Protein AF-A0A9D8DZ90-F1 (afdb_monomer_lite)

Secondary structure (DSSP, 8-state):
-PPPHHHHHHHHHHHHHHHHHHHTTSSS----S-SS-----------PPPHHHHHHHHHHHHHHHHHHHHT---HHHHHHHHHHHHHH--TTTHHHHHHHHHHHHHHHT-SSHHHHHHHHT-HHHHHHHHHHHHHHHHHSTTTTSS--

pLDDT: mean 73.24, std 21.64, range [33.94, 97.44]

Radius of gyration: 19.77 Å; chains: 1; bounding box: 60×29×54 Å

Structure (mmCIF, N/CA/C/O backbone):
data_AF-A0A9D8DZ90-F1
#
_entry.id   AF-A0A9D8DZ90-F1
#
loop_
_atom_site.group_PDB
_atom_site.id
_atom_site.type_symbol
_atom_site.label_atom_id
_atom_site.label_alt_id
_atom_site.label_comp_id
_atom_site.label_asym_id
_atom_site.label_entity_id
_atom_site.label_seq_id
_atom_site.pdbx_PDB_ins_code
_atom_site.Cartn_x
_atom_site.Cartn_y
_atom_site.Cartn_z
_atom_site.occupancy
_atom_site.B_iso_or_equiv
_atom_site.auth_seq_id
_atom_site.auth_comp_id
_atom_site.auth_asym_id
_atom_site.auth_atom_id
_atom_site.pdbx_PDB_model_num
ATOM 1 N N . MET A 1 1 ? 44.545 3.020 -28.632 1.00 45.88 1 MET A N 1
ATOM 2 C CA . MET A 1 1 ? 44.061 1.716 -28.134 1.00 45.88 1 MET A CA 1
ATOM 3 C C . MET A 1 1 ? 42.547 1.811 -28.058 1.00 45.88 1 MET A C 1
ATOM 5 O O . MET A 1 1 ? 42.047 2.578 -27.245 1.00 45.88 1 MET A O 1
ATOM 9 N N . LEU A 1 2 ? 41.837 1.194 -29.004 1.00 47.50 2 LEU A N 1
ATOM 10 C CA . LEU A 1 2 ? 40.371 1.204 -29.034 1.00 47.50 2 LEU A CA 1
ATOM 11 C C . LEU A 1 2 ? 39.871 0.108 -28.078 1.00 47.50 2 LEU A C 1
ATOM 13 O O . LEU A 1 2 ? 40.418 -0.993 -28.139 1.00 47.50 2 LEU A O 1
ATOM 17 N N . PRO A 1 3 ? 38.912 0.394 -27.180 1.00 52.25 3 PRO A N 1
ATOM 18 C CA . PRO A 1 3 ? 38.347 -0.622 -26.294 1.00 52.25 3 PRO A CA 1
ATOM 19 C C . PRO A 1 3 ? 37.661 -1.719 -27.118 1.00 52.25 3 PRO A C 1
ATOM 21 O O . PRO A 1 3 ? 37.036 -1.425 -28.142 1.00 52.25 3 PRO A O 1
ATOM 24 N N . GLY A 1 4 ? 37.823 -2.971 -26.691 1.00 50.75 4 GLY A N 1
ATOM 25 C CA . GLY A 1 4 ? 37.286 -4.139 -27.385 1.00 50.75 4 GLY A CA 1
ATOM 26 C C . GLY A 1 4 ? 35.755 -4.201 -27.301 1.00 50.75 4 GLY A C 1
ATOM 27 O O . GLY A 1 4 ? 35.157 -3.565 -26.431 1.00 50.75 4 GLY A O 1
ATOM 28 N N . PRO A 1 5 ? 35.087 -4.964 -28.185 1.00 55.34 5 PRO A N 1
ATOM 29 C CA . PRO A 1 5 ? 33.629 -5.133 -28.157 1.00 55.34 5 PRO A CA 1
ATOM 30 C C . PRO A 1 5 ? 33.116 -5.664 -26.805 1.00 55.34 5 PRO A C 1
ATOM 32 O O . PRO A 1 5 ? 32.017 -5.303 -26.377 1.00 55.34 5 PRO A O 1
ATOM 35 N N . ASP A 1 6 ? 33.950 -6.417 -26.086 1.00 56.25 6 ASP A N 1
ATOM 36 C CA . ASP A 1 6 ? 33.649 -6.953 -24.755 1.00 56.25 6 ASP A CA 1
ATOM 37 C C . ASP A 1 6 ? 33.620 -5.855 -23.671 1.00 56.25 6 ASP A C 1
ATOM 39 O O . ASP A 1 6 ? 32.776 -5.882 -22.774 1.00 56.25 6 ASP A O 1
ATOM 43 N N . ASP A 1 7 ? 34.439 -4.803 -23.812 1.00 56.22 7 ASP A N 1
ATOM 44 C CA . ASP A 1 7 ? 34.453 -3.655 -22.892 1.00 56.22 7 ASP A CA 1
ATOM 45 C C . ASP A 1 7 ? 33.169 -2.817 -22.991 1.00 56.22 7 ASP A C 1
ATOM 47 O O . ASP A 1 7 ? 32.758 -2.161 -22.027 1.00 56.22 7 ASP A O 1
ATOM 51 N N . VAL A 1 8 ? 32.534 -2.799 -24.168 1.00 56.84 8 VAL A N 1
ATOM 52 C CA . VAL A 1 8 ? 31.285 -2.062 -24.405 1.00 56.84 8 VAL A CA 1
ATOM 53 C C . VAL A 1 8 ? 30.101 -2.836 -23.827 1.00 56.84 8 VAL A C 1
ATOM 55 O O . VAL A 1 8 ? 29.287 -2.249 -23.110 1.00 56.84 8 VAL A O 1
ATOM 58 N N . ALA A 1 9 ? 30.050 -4.152 -24.054 1.00 57.53 9 ALA A N 1
ATOM 59 C CA . ALA A 1 9 ? 29.018 -5.029 -23.502 1.00 57.53 9 ALA A CA 1
ATOM 60 C C . ALA A 1 9 ? 29.045 -5.053 -21.964 1.00 57.53 9 ALA A C 1
ATOM 62 O O . ALA A 1 9 ? 27.998 -4.979 -21.311 1.00 57.53 9 ALA A O 1
ATOM 63 N N . GLU A 1 10 ? 30.237 -5.058 -21.364 1.00 53.25 10 GLU A N 1
ATOM 64 C CA . GLU A 1 10 ? 30.382 -5.035 -19.911 1.00 53.25 10 GLU A CA 1
ATOM 65 C C . GLU A 1 10 ? 30.032 -3.665 -19.301 1.00 53.25 10 GLU A C 1
ATOM 67 O O . GLU A 1 10 ? 29.413 -3.591 -18.233 1.00 53.25 10 GLU A O 1
ATOM 72 N N . ARG A 1 11 ? 30.325 -2.555 -19.993 1.00 56.22 11 ARG A N 1
ATOM 73 C CA . ARG A 1 11 ? 29.879 -1.214 -19.568 1.00 56.22 11 ARG A CA 1
ATOM 74 C C . ARG A 1 11 ? 28.362 -1.056 -19.643 1.00 56.22 11 ARG A C 1
ATOM 76 O O . ARG A 1 11 ? 27.791 -0.438 -18.742 1.00 56.22 11 ARG A O 1
ATOM 83 N N . ASP A 1 12 ? 27.710 -1.620 -20.656 1.00 57.00 12 ASP A N 1
ATOM 84 C CA . ASP A 1 12 ? 26.248 -1.595 -20.774 1.00 57.00 12 ASP A CA 1
ATOM 85 C C . ASP A 1 12 ? 25.563 -2.502 -19.744 1.00 57.00 12 ASP A C 1
ATOM 87 O O . ASP A 1 12 ? 24.554 -2.106 -19.150 1.00 57.00 12 ASP A O 1
ATOM 91 N N . SER A 1 13 ? 26.159 -3.656 -19.433 1.00 51.16 13 SER A N 1
ATOM 92 C CA . SER A 1 13 ? 25.735 -4.523 -18.326 1.00 51.16 13 SER A CA 1
ATOM 93 C C . SER A 1 13 ? 25.820 -3.796 -16.977 1.00 51.16 13 SER A C 1
ATOM 95 O O . SER A 1 13 ? 24.832 -3.713 -16.241 1.00 51.16 13 SER A O 1
ATOM 97 N N . ARG A 1 14 ? 26.951 -3.134 -16.689 1.00 53.88 14 ARG A N 1
ATOM 98 C CA . ARG A 1 14 ? 27.137 -2.344 -15.456 1.00 53.88 14 ARG A CA 1
ATOM 99 C C . ARG A 1 14 ? 26.211 -1.118 -15.387 1.00 53.88 14 ARG A C 1
ATOM 101 O O . ARG A 1 14 ? 25.804 -0.726 -14.291 1.00 53.88 14 ARG A O 1
ATOM 108 N N . ARG A 1 15 ? 25.827 -0.521 -16.525 1.00 51.91 15 ARG A N 1
ATOM 109 C CA . ARG A 1 15 ? 24.821 0.564 -16.588 1.00 51.91 15 ARG A CA 1
ATOM 110 C C . ARG A 1 15 ? 23.400 0.062 -16.318 1.00 51.91 15 ARG A C 1
ATOM 112 O O . ARG A 1 15 ? 22.648 0.766 -15.645 1.00 51.91 15 ARG A O 1
ATOM 119 N N . ARG A 1 16 ? 23.033 -1.139 -16.784 1.00 50.16 16 ARG A N 1
ATOM 120 C CA . ARG A 1 16 ? 21.733 -1.767 -16.472 1.00 50.16 16 ARG A CA 1
ATOM 121 C C . ARG A 1 16 ? 21.664 -2.229 -15.016 1.00 50.16 16 ARG A C 1
ATOM 123 O O . ARG A 1 16 ? 20.685 -1.916 -14.348 1.00 50.16 16 ARG A O 1
ATOM 130 N N . ALA A 1 17 ? 22.725 -2.833 -14.483 1.00 38.59 17 ALA A N 1
ATOM 131 C CA . ALA A 1 17 ? 22.794 -3.264 -13.082 1.00 38.59 17 ALA A CA 1
ATOM 132 C C . ALA A 1 17 ? 22.651 -2.095 -12.085 1.00 38.59 17 ALA A C 1
ATOM 134 O O . ALA A 1 17 ? 22.023 -2.233 -11.035 1.00 38.59 17 ALA A O 1
ATOM 135 N N . ARG A 1 18 ? 23.157 -0.907 -12.447 1.00 43.59 18 ARG A N 1
ATOM 136 C CA . ARG A 1 18 ? 22.974 0.326 -11.665 1.00 43.59 18 ARG A CA 1
ATOM 137 C C . ARG A 1 18 ? 21.562 0.908 -11.727 1.00 43.59 18 ARG A C 1
ATOM 139 O O . ARG A 1 18 ? 21.202 1.646 -10.826 1.00 43.59 18 ARG A O 1
ATOM 146 N N . ARG A 1 19 ? 20.749 0.607 -12.747 1.00 40.19 19 ARG A N 1
ATOM 147 C CA . ARG A 1 19 ? 19.335 1.039 -12.781 1.00 40.19 19 ARG A CA 1
ATOM 148 C C . ARG A 1 19 ? 18.454 0.175 -11.876 1.00 40.19 19 ARG A C 1
ATOM 150 O O . ARG A 1 19 ? 17.539 0.695 -11.251 1.00 40.19 19 ARG A O 1
ATOM 157 N N . TRP A 1 20 ? 18.784 -1.107 -11.733 1.00 36.97 20 TRP A N 1
ATOM 158 C CA . TRP A 1 20 ? 18.044 -2.036 -10.873 1.00 36.97 20 TRP A CA 1
ATOM 159 C C . TRP A 1 20 ? 18.281 -1.808 -9.378 1.00 36.97 20 TRP A C 1
ATOM 161 O O . TRP A 1 20 ? 17.381 -2.019 -8.575 1.00 36.97 20 TRP A O 1
ATOM 171 N N . THR A 1 21 ? 19.446 -1.285 -8.992 1.00 36.84 21 THR A N 1
ATOM 172 C CA . THR A 1 21 ? 19.730 -0.953 -7.585 1.00 36.84 21 THR A CA 1
ATOM 173 C C . THR A 1 21 ? 18.913 0.238 -7.070 1.00 36.84 21 THR A C 1
ATOM 175 O O . THR A 1 21 ? 18.655 0.307 -5.875 1.00 36.84 21 THR A O 1
ATOM 178 N N . TRP A 1 22 ? 18.440 1.131 -7.950 1.00 41.62 22 TRP A N 1
ATOM 179 C CA . TRP A 1 22 ? 17.529 2.223 -7.571 1.00 41.62 22 TRP A CA 1
ATOM 180 C C . TRP A 1 22 ? 16.046 1.845 -7.703 1.00 41.62 22 TRP A C 1
ATOM 182 O O . TRP A 1 22 ? 15.223 2.390 -6.977 1.00 41.62 22 TRP A O 1
ATOM 192 N N . ALA A 1 23 ? 15.698 0.872 -8.555 1.00 40.41 23 ALA A N 1
ATOM 193 C CA . ALA A 1 23 ? 14.338 0.324 -8.627 1.00 40.41 23 ALA A CA 1
ATOM 194 C C . ALA A 1 23 ? 13.966 -0.520 -7.387 1.00 40.41 23 ALA A C 1
ATOM 196 O O . ALA A 1 23 ? 12.794 -0.607 -7.031 1.00 40.41 23 ALA A O 1
ATOM 197 N N . LEU A 1 24 ? 14.961 -1.094 -6.698 1.00 42.03 24 LEU A N 1
ATOM 198 C CA . LEU A 1 24 ? 14.781 -1.892 -5.476 1.00 42.03 24 LEU A CA 1
ATOM 199 C C . LEU A 1 24 ? 14.594 -1.057 -4.193 1.00 42.03 24 LEU A C 1
ATOM 201 O O . LEU A 1 24 ? 14.154 -1.592 -3.183 1.00 42.03 24 LEU A O 1
ATOM 205 N N . ALA A 1 25 ? 14.894 0.245 -4.224 1.00 41.75 25 ALA A N 1
ATOM 206 C CA . ALA A 1 25 ? 14.864 1.123 -3.048 1.00 41.75 25 ALA A CA 1
ATOM 207 C C . ALA A 1 25 ? 13.675 2.107 -3.030 1.00 41.75 25 ALA A C 1
ATOM 209 O O . ALA A 1 25 ? 13.579 2.945 -2.143 1.00 41.75 25 ALA A O 1
ATOM 210 N N . GLY A 1 26 ? 12.770 2.041 -4.015 1.00 43.16 26 GLY A N 1
ATOM 211 C CA . GLY A 1 26 ? 11.634 2.969 -4.112 1.00 43.16 26 GLY A CA 1
ATOM 212 C C . GLY A 1 26 ? 10.429 2.598 -3.244 1.00 43.16 26 GLY A C 1
ATOM 213 O O . GLY A 1 26 ? 9.570 3.442 -3.011 1.00 43.16 26 GLY A O 1
ATOM 214 N N . PHE A 1 27 ? 10.359 1.350 -2.769 1.00 46.75 27 PHE A N 1
ATOM 215 C CA . PHE A 1 27 ? 9.261 0.878 -1.915 1.00 46.75 27 PHE A CA 1
ATOM 216 C C . PHE A 1 27 ? 9.675 0.656 -0.456 1.00 46.75 27 PHE A C 1
ATOM 218 O O . PHE A 1 27 ? 8.826 0.556 0.422 1.00 46.75 27 PHE A O 1
ATOM 225 N N . ALA A 1 28 ? 10.978 0.611 -0.179 1.00 54.38 28 ALA A N 1
ATOM 226 C CA . ALA A 1 28 ? 11.506 0.399 1.157 1.00 54.38 28 ALA A CA 1
ATOM 227 C C . ALA A 1 28 ? 12.603 1.426 1.451 1.00 54.38 28 ALA A C 1
ATOM 229 O O . ALA A 1 28 ? 13.534 1.553 0.658 1.00 54.38 28 ALA A O 1
ATOM 230 N N . VAL A 1 29 ? 12.523 2.033 2.648 1.00 47.75 29 VAL A N 1
ATOM 231 C CA . VAL A 1 29 ? 13.512 2.907 3.327 1.00 47.75 29 VAL A CA 1
ATOM 232 C C . VAL A 1 29 ? 13.241 4.410 3.056 1.00 47.75 29 VAL A C 1
ATOM 234 O O . VAL A 1 29 ? 13.418 4.888 1.946 1.00 47.75 29 VAL A O 1
ATOM 237 N N . VAL A 1 30 ? 12.752 5.242 3.998 1.00 46.31 30 VAL A N 1
ATOM 238 C CA . VAL A 1 30 ? 13.196 5.444 5.395 1.00 46.31 30 VAL A CA 1
ATOM 239 C C . VAL A 1 30 ? 12.071 5.987 6.311 1.00 46.31 30 VAL A C 1
ATOM 241 O O . VAL A 1 30 ? 11.653 7.136 6.189 1.00 46.31 30 VAL A O 1
ATOM 244 N N . VAL A 1 31 ? 11.699 5.189 7.319 1.00 49.41 31 VAL A N 1
ATOM 245 C CA . VAL A 1 31 ? 11.000 5.551 8.575 1.00 49.41 31 VAL A CA 1
ATOM 246 C C . VAL A 1 31 ? 12.038 5.886 9.670 1.00 49.41 31 VAL A C 1
ATOM 248 O O . VAL A 1 31 ? 12.032 5.360 10.773 1.00 49.41 31 VAL A O 1
ATOM 251 N N . ILE A 1 32 ? 13.015 6.749 9.392 1.00 48.59 32 ILE A N 1
ATOM 252 C CA . ILE A 1 32 ? 14.066 7.098 10.370 1.00 48.59 32 ILE A CA 1
ATOM 253 C C . ILE A 1 32 ? 14.277 8.608 10.349 1.00 48.59 32 ILE A C 1
ATOM 255 O O . ILE A 1 32 ? 14.995 9.135 9.505 1.00 48.59 32 ILE A O 1
ATOM 259 N N . GLY A 1 33 ? 13.632 9.308 11.286 1.00 36.88 33 GLY A N 1
ATOM 260 C CA . GLY A 1 33 ? 13.872 10.741 11.469 1.00 36.88 33 GLY A CA 1
ATOM 261 C C . GLY A 1 33 ? 12.885 11.545 12.317 1.00 36.88 33 GLY A C 1
ATOM 262 O O . GLY A 1 33 ? 12.900 12.762 12.193 1.00 36.88 33 GLY A O 1
ATOM 263 N N . ALA A 1 34 ? 12.033 10.944 13.159 1.00 38.91 34 ALA A N 1
ATOM 264 C CA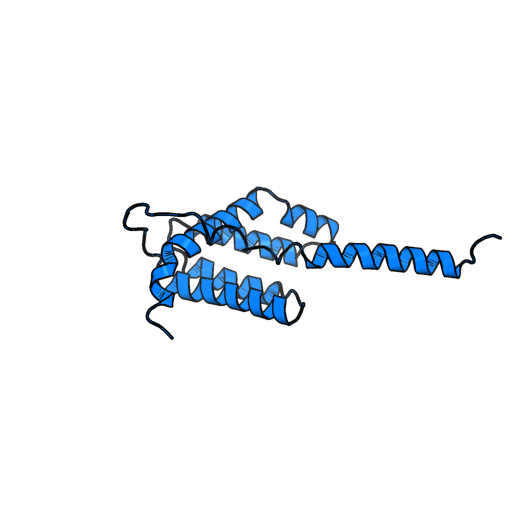 . ALA A 1 34 ? 11.111 11.733 13.996 1.00 38.91 34 ALA A CA 1
ATOM 265 C C . ALA A 1 34 ? 10.949 11.252 15.451 1.00 38.91 34 ALA A C 1
ATOM 267 O O . ALA A 1 34 ? 10.006 11.659 16.121 1.00 38.91 34 ALA A O 1
ATOM 268 N N . LEU A 1 35 ? 11.866 10.433 15.984 1.00 43.78 35 LEU A N 1
ATOM 269 C CA . LEU A 1 35 ? 11.764 9.946 17.372 1.00 43.78 35 LEU A CA 1
ATOM 270 C C . LEU A 1 35 ? 12.444 10.825 18.436 1.00 43.78 35 LEU A C 1
ATOM 272 O O . LEU A 1 35 ? 12.484 10.434 19.597 1.00 43.78 35 LEU A O 1
ATOM 276 N N . SER A 1 36 ? 12.919 12.028 18.103 1.00 42.31 36 SER A N 1
ATOM 277 C CA . SER A 1 36 ? 13.664 12.847 19.081 1.00 42.31 36 SER A CA 1
ATOM 278 C C . SER A 1 36 ? 13.025 14.189 19.443 1.00 42.31 36 SER A C 1
ATOM 280 O O . SER A 1 36 ? 13.607 14.924 20.238 1.00 42.31 36 SER A O 1
ATOM 282 N N . TRP A 1 37 ? 11.863 14.556 18.883 1.00 42.81 37 TRP A N 1
ATOM 283 C CA . TRP A 1 37 ? 11.339 15.916 19.087 1.00 42.81 37 TRP A CA 1
ATOM 284 C C . TRP A 1 37 ? 9.821 16.079 18.924 1.00 42.81 37 TRP A C 1
ATOM 286 O O . TRP A 1 37 ? 9.358 17.002 18.268 1.00 42.81 37 TRP A O 1
ATOM 296 N N . TYR A 1 38 ? 9.021 15.218 19.553 1.00 44.31 38 TYR A N 1
ATOM 297 C CA . TYR A 1 38 ? 7.652 15.599 19.921 1.00 44.31 38 TYR A CA 1
ATOM 298 C C . TYR A 1 38 ? 7.494 15.477 21.428 1.00 44.31 38 TYR A C 1
ATOM 300 O O . TYR A 1 38 ? 7.022 14.488 21.983 1.00 44.31 38 TYR A O 1
ATOM 308 N N . GLY A 1 39 ? 7.942 16.537 22.099 1.00 34.91 39 GLY A N 1
ATOM 309 C CA . GLY A 1 39 ? 7.448 16.848 23.422 1.00 34.91 39 GLY A CA 1
ATOM 310 C C . GLY A 1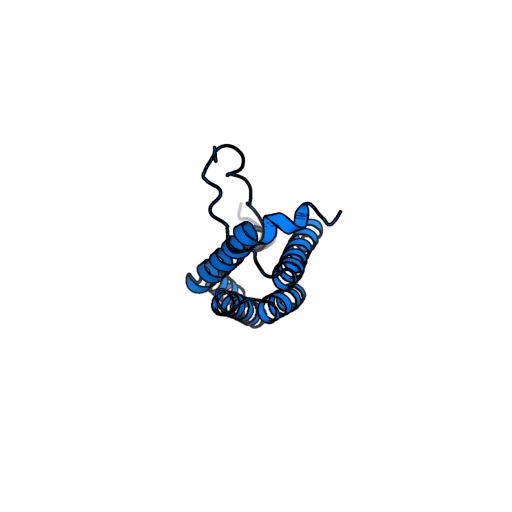 39 ? 5.931 17.014 23.368 1.00 34.91 39 GLY A C 1
ATOM 311 O O . GLY A 1 39 ? 5.408 17.750 22.538 1.00 34.91 39 GLY A O 1
ATOM 312 N N . ARG A 1 40 ? 5.254 16.322 24.285 1.00 44.41 40 ARG A N 1
ATOM 313 C CA . ARG A 1 40 ? 4.110 16.839 25.041 1.00 44.41 40 ARG A CA 1
ATOM 314 C C . ARG A 1 40 ? 3.114 17.659 24.205 1.00 44.41 40 ARG A C 1
ATOM 316 O O . ARG A 1 40 ? 3.017 18.870 24.374 1.00 44.41 40 ARG A O 1
ATOM 323 N N . GLN A 1 41 ? 2.338 16.994 23.355 1.00 37.25 41 GLN A N 1
ATOM 324 C CA . GLN A 1 41 ? 1.060 17.540 22.904 1.00 37.25 41 GLN A CA 1
ATOM 325 C C . GLN A 1 41 ? -0.058 16.582 23.294 1.00 37.25 41 GLN A C 1
ATOM 327 O O . GLN A 1 41 ? -0.139 15.471 22.790 1.00 37.25 41 GLN A O 1
ATOM 332 N N . SER A 1 42 ? -0.822 17.059 24.275 1.00 33.94 42 SER A N 1
ATOM 333 C CA . SER A 1 42 ? -2.260 16.909 24.468 1.00 33.94 42 SER A CA 1
ATOM 334 C C . SER A 1 42 ? -2.884 15.578 24.054 1.00 33.94 42 SER A C 1
ATOM 336 O O . SER A 1 42 ? -2.975 15.260 22.873 1.00 33.94 42 SER A O 1
ATOM 338 N N . GLU A 1 43 ? -3.427 14.883 25.052 1.00 39.38 43 GLU A N 1
ATOM 339 C CA . GLU A 1 43 ? -4.470 13.865 24.924 1.00 39.38 43 GLU A CA 1
ATOM 340 C C . GLU A 1 43 ? -5.711 14.477 24.245 1.00 39.38 43 GLU A C 1
ATOM 342 O O . GLU A 1 43 ? -6.720 14.779 24.872 1.00 39.38 43 GLU A O 1
ATOM 347 N N . ALA A 1 44 ? -5.631 14.738 22.945 1.00 37.59 44 ALA A N 1
ATOM 348 C CA . ALA A 1 44 ? -6.805 14.690 22.102 1.00 37.59 44 ALA A CA 1
ATOM 349 C C . ALA A 1 44 ? -7.052 13.200 21.875 1.00 37.59 44 ALA A C 1
ATOM 351 O O . ALA A 1 44 ? -6.153 12.518 21.382 1.00 37.59 44 ALA A O 1
ATOM 352 N N . GLU A 1 45 ? -8.216 12.695 22.289 1.00 43.91 45 GLU A N 1
ATOM 353 C CA . GLU A 1 45 ? -8.710 11.355 21.959 1.00 43.91 45 GLU A CA 1
ATOM 354 C C . GLU A 1 45 ? -8.558 11.138 20.449 1.00 43.91 45 GLU A C 1
ATOM 356 O O . GLU A 1 45 ? -9.389 11.555 19.640 1.00 43.91 45 GLU A O 1
ATOM 361 N N . ALA A 1 46 ? -7.428 10.551 20.052 1.00 48.12 46 ALA A N 1
ATOM 362 C CA . ALA A 1 46 ? -7.196 10.172 18.678 1.00 48.12 46 ALA A CA 1
ATOM 363 C C . ALA A 1 46 ? -8.267 9.126 18.349 1.00 48.12 46 ALA A C 1
ATOM 365 O O . ALA A 1 46 ? -8.470 8.210 19.155 1.00 48.12 46 ALA A O 1
ATOM 366 N N . PRO A 1 47 ? -8.982 9.250 17.217 1.00 54.34 47 PRO A N 1
ATOM 367 C CA . PRO A 1 47 ? -9.995 8.276 16.847 1.00 54.34 47 PRO A CA 1
ATOM 368 C C . PRO A 1 47 ? -9.347 6.893 16.843 1.00 54.34 47 PRO A C 1
ATOM 370 O O . PRO A 1 47 ? -8.477 6.609 16.021 1.00 54.34 47 PRO A O 1
ATOM 373 N N . THR A 1 48 ? -9.734 6.052 17.804 1.00 70.06 48 THR A N 1
ATOM 374 C CA . THR A 1 48 ? -9.182 4.705 17.918 1.00 70.06 48 THR A CA 1
ATOM 375 C C . THR A 1 48 ? -9.595 3.949 16.667 1.00 70.06 48 THR A C 1
ATOM 377 O O . THR A 1 48 ? -10.789 3.787 16.391 1.00 70.06 48 THR A O 1
ATOM 380 N N . ALA A 1 49 ? -8.618 3.537 15.863 1.00 80.38 49 ALA A N 1
ATOM 381 C CA . ALA A 1 49 ? -8.914 2.799 14.650 1.00 80.38 49 ALA A CA 1
ATOM 382 C C . ALA A 1 49 ? -9.557 1.451 15.024 1.00 80.38 49 ALA A C 1
ATOM 384 O O . ALA A 1 49 ? -9.223 0.867 16.061 1.00 80.38 49 ALA A O 1
ATOM 385 N N . PRO A 1 50 ? -10.484 0.919 14.206 1.00 86.94 50 PRO A N 1
ATOM 386 C CA . PRO A 1 50 ? -11.084 -0.378 14.484 1.00 86.94 50 PRO A CA 1
ATOM 387 C C . PRO A 1 50 ? -10.007 -1.459 14.627 1.00 86.94 50 PRO A C 1
ATOM 389 O O . PRO A 1 50 ? -9.132 -1.578 13.771 1.00 86.94 50 PRO A O 1
ATOM 392 N N . LYS A 1 51 ? -10.098 -2.307 15.660 1.00 87.06 51 LYS A N 1
ATOM 393 C CA . LYS A 1 51 ? -9.125 -3.392 15.903 1.00 87.06 51 LYS A CA 1
ATOM 394 C C . LYS A 1 51 ? -8.882 -4.254 14.659 1.00 87.06 51 LYS A C 1
ATOM 396 O O . LYS A 1 51 ? -7.745 -4.605 14.365 1.00 87.06 51 LYS A O 1
ATOM 401 N N . ALA A 1 52 ? -9.941 -4.564 13.907 1.00 89.06 52 ALA A N 1
ATOM 402 C CA . ALA A 1 52 ? -9.844 -5.337 12.668 1.00 89.06 52 ALA A CA 1
ATOM 403 C C . ALA A 1 52 ? -8.981 -4.640 11.600 1.00 89.06 52 ALA A C 1
ATOM 405 O O . ALA A 1 52 ? -8.170 -5.300 10.954 1.00 89.06 52 ALA A O 1
ATOM 406 N N . PHE A 1 53 ? -9.105 -3.314 11.473 1.00 91.19 53 PHE A N 1
ATOM 407 C CA . PHE A 1 53 ? -8.257 -2.514 10.591 1.00 91.19 53 PHE A CA 1
ATOM 408 C C . PHE A 1 53 ? -6.797 -2.566 11.040 1.00 91.19 53 PHE A C 1
ATOM 410 O O . PHE A 1 53 ? -5.923 -2.839 10.226 1.00 91.19 53 PHE A O 1
ATOM 417 N N . CYS A 1 54 ? -6.527 -2.395 12.336 1.00 90.31 54 CYS A N 1
ATOM 418 C CA . CYS A 1 54 ? -5.160 -2.450 12.858 1.00 90.31 54 CYS A CA 1
ATOM 419 C C . CYS A 1 54 ? -4.503 -3.822 12.671 1.00 90.31 54 CYS A C 1
ATOM 421 O O . CYS A 1 54 ? -3.337 -3.901 12.296 1.00 90.31 54 CYS A O 1
ATOM 423 N N . VAL A 1 55 ? -5.249 -4.916 12.860 1.00 90.56 55 VAL A N 1
ATOM 424 C CA . VAL A 1 55 ? -4.746 -6.274 12.591 1.00 90.56 55 VAL A CA 1
ATOM 425 C C . VAL A 1 55 ? -4.366 -6.441 11.117 1.00 90.56 55 VAL A C 1
ATOM 427 O O . VAL A 1 55 ? -3.309 -7.008 10.825 1.00 90.56 55 VAL A O 1
ATOM 430 N N . ALA A 1 56 ? -5.199 -5.946 10.197 1.00 92.31 56 ALA A N 1
ATOM 431 C CA . ALA A 1 56 ? -4.931 -6.009 8.764 1.00 92.31 56 ALA A CA 1
ATOM 432 C C . ALA A 1 56 ? -3.742 -5.120 8.356 1.00 92.31 56 ALA A C 1
ATOM 434 O O . ALA A 1 56 ? -2.858 -5.585 7.638 1.00 92.31 56 ALA A O 1
ATOM 435 N N . ALA A 1 57 ? -3.671 -3.892 8.874 1.00 90.69 57 ALA A N 1
ATOM 436 C CA . ALA A 1 57 ? -2.562 -2.970 8.639 1.00 90.69 57 ALA A CA 1
ATOM 437 C C . ALA A 1 57 ? -1.228 -3.538 9.164 1.00 90.69 57 ALA A C 1
ATOM 439 O O . ALA A 1 57 ? -0.258 -3.613 8.417 1.00 90.69 57 ALA A O 1
ATOM 440 N N . ASN A 1 58 ? -1.198 -4.094 10.382 1.00 89.50 58 ASN A N 1
ATOM 441 C CA . ASN A 1 58 ? -0.001 -4.756 10.918 1.00 89.50 58 ASN A CA 1
ATOM 442 C C . ASN A 1 58 ? 0.394 -6.001 10.101 1.00 89.50 58 ASN A C 1
ATOM 444 O O . ASN A 1 58 ? 1.563 -6.382 10.054 1.00 89.50 58 ASN A O 1
ATOM 448 N N . ALA A 1 59 ? -0.561 -6.680 9.456 1.00 90.38 59 ALA A N 1
ATOM 449 C CA . ALA A 1 59 ? -0.249 -7.786 8.552 1.00 90.38 59 ALA A CA 1
ATOM 450 C C . ALA A 1 59 ? 0.391 -7.317 7.235 1.00 90.38 59 ALA A C 1
ATOM 452 O O . ALA A 1 59 ? 1.184 -8.071 6.670 1.00 90.38 59 ALA A O 1
ATOM 453 N N . TYR A 1 60 ? 0.057 -6.113 6.766 1.00 90.12 60 TYR A N 1
ATOM 454 C CA . TYR A 1 60 ? 0.731 -5.465 5.644 1.00 90.12 60 TYR A CA 1
ATOM 455 C C . TYR A 1 60 ? 2.149 -5.016 6.030 1.00 90.12 60 TYR A C 1
ATOM 457 O O . TYR A 1 60 ? 3.092 -5.380 5.337 1.00 90.12 60 TYR A O 1
ATOM 465 N N . GLU A 1 61 ? 2.335 -4.363 7.179 1.00 89.56 61 GLU A N 1
ATOM 466 C CA . GLU A 1 61 ? 3.672 -3.960 7.659 1.00 89.56 61 GLU A CA 1
ATOM 467 C C . GLU A 1 61 ? 4.625 -5.153 7.814 1.00 89.56 61 GLU A C 1
ATOM 469 O O . GLU A 1 61 ? 5.724 -5.159 7.261 1.00 89.56 61 GLU A O 1
ATOM 474 N N . ARG A 1 62 ? 4.169 -6.246 8.444 1.00 89.00 62 ARG A N 1
ATOM 475 C CA . ARG A 1 62 ? 4.955 -7.493 8.528 1.00 89.00 62 ARG A CA 1
ATOM 476 C C . ARG A 1 62 ? 5.303 -8.075 7.160 1.00 89.00 62 ARG A C 1
ATOM 478 O O . ARG A 1 62 ? 6.315 -8.760 7.014 1.00 89.00 62 ARG A O 1
ATOM 485 N N . GLU A 1 63 ? 4.451 -7.861 6.160 1.00 88.62 63 GLU A N 1
ATOM 486 C CA . GLU A 1 63 ? 4.750 -8.278 4.795 1.00 88.62 63 GLU A CA 1
ATOM 487 C C . GLU A 1 63 ? 5.875 -7.429 4.195 1.00 88.62 63 GLU A C 1
ATOM 489 O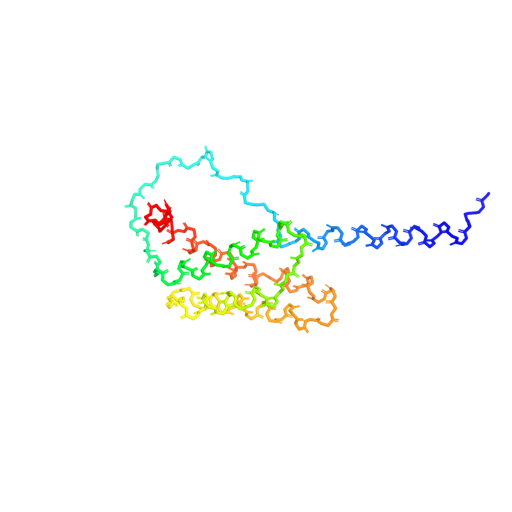 O . GLU A 1 63 ? 6.783 -8.001 3.594 1.00 88.62 63 GLU A O 1
ATOM 494 N N . LEU A 1 64 ? 5.881 -6.113 4.424 1.00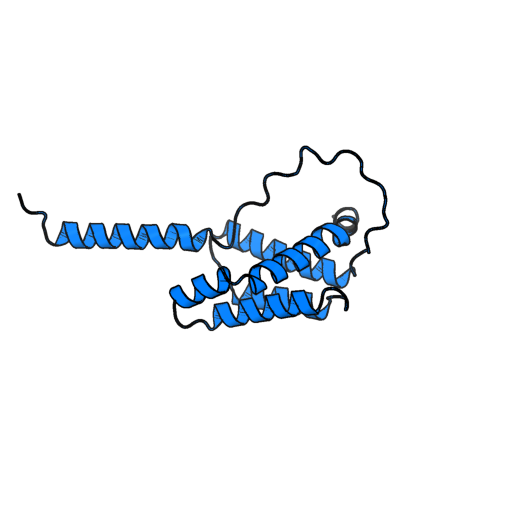 87.00 64 LEU A N 1
ATOM 495 C CA . LEU A 1 64 ? 6.981 -5.234 4.012 1.00 87.00 64 LEU A CA 1
ATOM 496 C C . LEU A 1 64 ? 8.294 -5.589 4.710 1.00 87.00 64 LEU A C 1
ATOM 498 O O . LEU A 1 64 ? 9.328 -5.696 4.050 1.00 87.00 64 LEU A O 1
ATOM 502 N N . GLU A 1 65 ? 8.258 -5.847 6.017 1.00 85.25 65 GLU A N 1
ATOM 503 C CA . GLU A 1 65 ? 9.427 -6.299 6.778 1.00 85.25 65 GLU A CA 1
ATOM 504 C C . GLU A 1 65 ? 9.989 -7.608 6.215 1.00 85.25 65 GLU A C 1
ATOM 506 O O . GLU A 1 65 ? 11.192 -7.722 5.963 1.00 85.25 65 GLU A O 1
ATOM 511 N N . ARG A 1 66 ? 9.119 -8.593 5.953 1.00 87.81 66 ARG A N 1
ATOM 512 C CA . ARG A 1 66 ? 9.508 -9.875 5.350 1.00 87.81 66 ARG A CA 1
ATOM 513 C C . ARG A 1 66 ? 10.153 -9.678 3.976 1.00 87.81 66 ARG A C 1
ATOM 515 O O . ARG A 1 66 ? 11.137 -10.351 3.668 1.00 87.81 66 ARG A O 1
ATOM 522 N N . GLN A 1 67 ? 9.604 -8.793 3.148 1.00 85.56 67 GLN A N 1
ATOM 523 C CA . GLN A 1 67 ? 10.150 -8.476 1.826 1.00 85.56 67 GLN A CA 1
ATOM 524 C C . GLN A 1 67 ? 11.513 -7.787 1.929 1.00 85.56 67 GLN A C 1
ATOM 526 O O . GLN A 1 67 ? 12.451 -8.184 1.237 1.00 85.56 67 GLN A O 1
ATOM 531 N N . GLY A 1 68 ? 11.661 -6.841 2.861 1.00 79.94 68 GLY A N 1
ATOM 532 C CA . GLY A 1 68 ? 12.936 -6.192 3.164 1.00 79.94 68 GLY A CA 1
ATOM 533 C C . GLY A 1 68 ? 14.012 -7.180 3.623 1.00 79.94 68 GLY A C 1
ATOM 534 O O . GLY A 1 68 ? 15.149 -7.103 3.167 1.00 79.94 68 GLY A O 1
ATOM 535 N N . GLN A 1 69 ? 13.654 -8.166 4.453 1.00 81.00 69 GLN A N 1
ATOM 536 C CA . GLN A 1 69 ? 14.579 -9.214 4.910 1.00 81.00 69 GLN A CA 1
ATOM 537 C C . GLN A 1 69 ? 15.025 -10.162 3.788 1.00 81.00 69 GLN A C 1
ATOM 539 O O . GLN A 1 69 ? 16.126 -10.710 3.846 1.00 81.00 69 GLN A O 1
ATOM 544 N N . ARG A 1 70 ? 14.172 -10.385 2.781 1.00 84.38 70 ARG A N 1
ATOM 545 C CA . ARG A 1 70 ? 14.441 -11.306 1.665 1.00 84.38 70 ARG A CA 1
ATOM 546 C C . ARG A 1 70 ? 14.932 -10.616 0.395 1.00 84.38 70 ARG A C 1
ATOM 548 O O . ARG A 1 70 ? 15.278 -11.314 -0.551 1.00 84.38 70 ARG A O 1
ATOM 555 N N . TYR A 1 71 ? 14.980 -9.282 0.376 1.00 79.44 71 TYR A N 1
ATOM 556 C CA . TYR A 1 71 ? 15.274 -8.475 -0.814 1.00 79.44 71 TYR A CA 1
ATOM 557 C C . TYR A 1 71 ? 14.386 -8.840 -2.017 1.00 79.44 71 TYR A C 1
ATOM 559 O O . TYR A 1 71 ? 14.823 -8.807 -3.167 1.00 79.44 71 TYR A O 1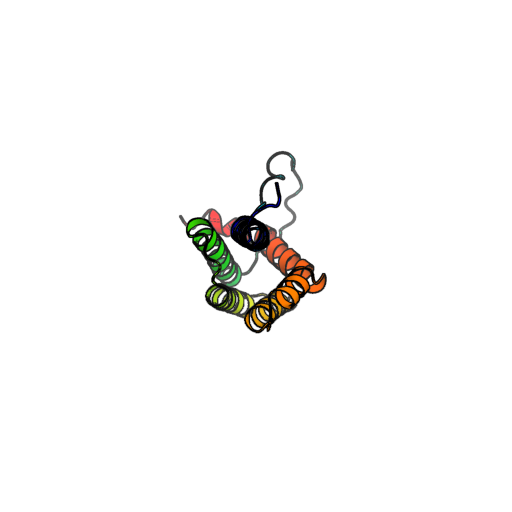
ATOM 567 N N . GLU A 1 72 ? 13.133 -9.201 -1.745 1.00 81.62 72 GLU A N 1
ATOM 568 C CA . GLU A 1 72 ? 12.180 -9.702 -2.732 1.00 81.62 72 GLU A CA 1
ATOM 569 C C . GLU A 1 72 ? 10.873 -8.924 -2.602 1.00 81.62 72 GLU A C 1
ATOM 571 O O . GLU A 1 72 ? 10.238 -8.956 -1.548 1.00 81.62 72 GLU A O 1
ATOM 576 N N . VAL A 1 73 ? 10.467 -8.235 -3.671 1.00 82.31 73 VAL A N 1
ATOM 577 C CA . VAL A 1 73 ? 9.180 -7.534 -3.730 1.00 82.31 73 VAL A CA 1
ATOM 578 C C . VAL A 1 73 ? 8.126 -8.490 -4.269 1.00 82.31 73 VAL A C 1
ATOM 580 O O . VAL A 1 73 ? 8.228 -8.958 -5.400 1.00 82.31 73 VAL A O 1
ATOM 583 N N . ASP A 1 74 ? 7.095 -8.736 -3.469 1.00 89.00 74 ASP A N 1
ATOM 584 C CA . ASP A 1 74 ? 5.974 -9.607 -3.815 1.00 89.00 74 ASP A CA 1
ATOM 585 C C . ASP A 1 74 ? 4.683 -8.781 -3.804 1.00 89.00 74 ASP A C 1
ATOM 587 O O . ASP A 1 74 ? 4.060 -8.561 -2.759 1.00 89.00 74 ASP A O 1
ATOM 591 N N . VAL A 1 75 ? 4.338 -8.247 -4.978 1.00 90.62 75 VAL A N 1
ATOM 592 C CA . VAL A 1 75 ? 3.192 -7.346 -5.161 1.00 90.62 75 VAL A CA 1
ATOM 593 C C . VAL A 1 75 ? 1.875 -8.087 -4.944 1.00 90.62 75 VAL A C 1
ATOM 595 O O . VAL A 1 75 ? 0.968 -7.530 -4.332 1.00 90.62 75 VAL A O 1
ATOM 598 N N . ASP A 1 76 ? 1.773 -9.348 -5.365 1.00 93.50 76 ASP A N 1
ATOM 599 C CA . ASP A 1 76 ? 0.553 -10.142 -5.193 1.00 93.50 76 ASP A CA 1
ATOM 600 C C . ASP A 1 76 ? 0.242 -10.356 -3.711 1.00 93.50 76 ASP A C 1
ATOM 602 O O . ASP A 1 76 ? -0.899 -10.187 -3.269 1.00 93.50 76 ASP A O 1
ATOM 606 N N . ARG A 1 77 ? 1.264 -10.639 -2.895 1.00 93.38 77 ARG A N 1
ATOM 607 C CA . ARG A 1 77 ? 1.068 -10.742 -1.445 1.00 93.38 77 ARG A CA 1
ATOM 608 C C . ARG A 1 77 ? 0.753 -9.397 -0.808 1.00 93.38 77 ARG A C 1
ATOM 610 O O . ARG A 1 77 ? -0.061 -9.376 0.114 1.00 93.38 77 ARG A O 1
ATOM 617 N N . GLN A 1 78 ? 1.328 -8.291 -1.285 1.00 92.19 78 GLN A N 1
ATOM 618 C CA . GLN A 1 78 ? 0.930 -6.956 -0.823 1.00 92.19 78 GLN A CA 1
ATOM 619 C C . GLN A 1 78 ? -0.543 -6.665 -1.135 1.00 92.19 78 GLN A C 1
ATOM 621 O O . GLN A 1 78 ? -1.262 -6.237 -0.233 1.00 92.19 78 GLN A O 1
ATOM 626 N N . ILE A 1 79 ? -1.012 -6.961 -2.354 1.00 95.19 79 ILE A N 1
ATOM 627 C CA . ILE A 1 79 ? -2.416 -6.797 -2.769 1.00 95.19 79 ILE A CA 1
ATOM 628 C C . ILE A 1 79 ? -3.342 -7.526 -1.793 1.00 95.19 79 ILE A C 1
ATOM 630 O O . ILE A 1 79 ? -4.207 -6.887 -1.201 1.00 95.19 79 ILE A O 1
ATOM 634 N N . VAL A 1 80 ? -3.088 -8.807 -1.505 1.00 96.38 80 VAL A N 1
ATOM 635 C CA . VAL A 1 80 ? -3.903 -9.593 -0.555 1.00 96.38 80 VAL A CA 1
ATOM 636 C C . VAL A 1 80 ? -3.957 -8.950 0.840 1.00 96.38 80 VAL A C 1
ATOM 638 O O . VAL A 1 80 ? -4.986 -8.992 1.520 1.00 96.38 80 VAL A O 1
ATOM 641 N N . ARG A 1 81 ? -2.857 -8.346 1.312 1.00 95.69 81 ARG A N 1
ATOM 642 C CA . ARG A 1 81 ? -2.849 -7.642 2.607 1.00 95.69 81 ARG A CA 1
ATOM 643 C C . ARG A 1 81 ? -3.651 -6.346 2.561 1.00 95.69 81 ARG A C 1
ATOM 645 O O . ARG A 1 81 ? -4.403 -6.067 3.496 1.00 95.69 81 ARG A O 1
ATOM 652 N N . VAL A 1 82 ? -3.519 -5.577 1.486 1.00 94.62 82 VAL A N 1
ATOM 653 C CA . VAL A 1 82 ? -4.227 -4.303 1.326 1.00 94.62 82 VAL A CA 1
ATOM 654 C C . VAL A 1 82 ? -5.721 -4.522 1.079 1.00 94.62 82 VAL A C 1
ATOM 656 O O . VAL A 1 82 ? -6.525 -3.774 1.624 1.00 94.62 82 VAL A O 1
ATOM 659 N N . GLU A 1 83 ? -6.128 -5.591 0.394 1.00 97.44 83 GLU A N 1
ATOM 660 C CA . GLU A 1 83 ? -7.533 -6.014 0.289 1.00 97.44 83 GLU A CA 1
ATOM 661 C C . GLU A 1 83 ? -8.169 -6.234 1.669 1.00 97.44 83 GLU A C 1
ATOM 663 O O . GLU A 1 83 ? -9.238 -5.691 1.965 1.00 97.44 83 GLU A O 1
ATOM 668 N N . ALA A 1 84 ? -7.492 -6.974 2.554 1.00 94.94 84 ALA A N 1
ATOM 669 C CA . ALA A 1 84 ? -7.966 -7.194 3.921 1.00 94.94 84 ALA A CA 1
ATOM 670 C C . ALA A 1 84 ? -8.051 -5.880 4.724 1.00 94.94 84 ALA A C 1
ATOM 672 O O . ALA A 1 84 ? -8.971 -5.685 5.527 1.00 94.94 84 ALA A O 1
ATOM 673 N N . MET A 1 85 ? -7.119 -4.955 4.484 1.00 93.44 85 MET A N 1
ATOM 674 C CA . MET A 1 85 ? -7.136 -3.624 5.089 1.00 93.44 85 MET A CA 1
ATOM 675 C C . MET A 1 85 ? -8.318 -2.785 4.580 1.00 93.44 85 MET A C 1
ATOM 677 O O . MET A 1 85 ? -9.009 -2.163 5.383 1.00 93.44 85 MET A O 1
ATOM 681 N N . VAL A 1 86 ? -8.622 -2.817 3.279 1.00 97.19 86 VAL A N 1
ATOM 682 C CA . VAL A 1 86 ? -9.797 -2.145 2.692 1.00 97.19 86 VAL A CA 1
ATOM 683 C C . VAL A 1 86 ? -11.097 -2.705 3.264 1.00 97.19 86 VAL A C 1
ATOM 685 O O . VAL A 1 86 ? -11.982 -1.936 3.648 1.00 97.19 86 VAL A O 1
ATOM 688 N N . ALA A 1 87 ? -11.206 -4.031 3.370 1.00 97.06 87 ALA A N 1
ATOM 689 C CA . ALA A 1 87 ? -12.395 -4.704 3.891 1.00 97.06 87 ALA A CA 1
ATOM 690 C C . ALA A 1 87 ? -12.714 -4.302 5.343 1.00 97.06 87 ALA A C 1
ATOM 692 O O . ALA A 1 87 ? -13.879 -4.237 5.739 1.00 97.06 87 ALA A O 1
ATOM 693 N N . THR A 1 88 ? -11.681 -4.001 6.128 1.00 95.44 88 THR A N 1
ATOM 694 C CA . THR A 1 88 ? -11.793 -3.638 7.547 1.00 95.44 88 THR A CA 1
ATOM 695 C C . THR A 1 88 ? -11.718 -2.130 7.798 1.00 95.44 88 THR A C 1
ATOM 697 O O . THR A 1 88 ? -11.964 -1.683 8.920 1.00 95.44 88 THR A O 1
ATOM 700 N N . ALA A 1 89 ? -11.440 -1.329 6.766 1.00 93.81 89 ALA A N 1
ATOM 701 C CA . ALA A 1 89 ? -11.302 0.115 6.872 1.00 93.81 89 ALA A CA 1
ATOM 702 C C . ALA A 1 89 ? -12.627 0.795 7.261 1.00 93.81 89 ALA A C 1
ATOM 704 O O . ALA A 1 89 ? -13.664 0.551 6.623 1.00 93.81 89 ALA A O 1
ATOM 705 N N . PRO A 1 90 ? -12.625 1.697 8.259 1.00 92.38 90 PRO A N 1
ATOM 706 C CA . PRO A 1 90 ? -13.790 2.517 8.565 1.00 92.38 90 PRO A CA 1
ATOM 707 C C . PRO A 1 90 ? -14.111 3.485 7.413 1.00 92.38 90 PRO A C 1
ATOM 709 O O . PRO A 1 90 ? -13.226 3.808 6.614 1.00 92.38 90 PRO A O 1
ATOM 712 N N . PRO A 1 91 ? -15.354 3.998 7.327 1.00 93.50 91 PRO A N 1
ATOM 713 C CA . PRO A 1 91 ? -15.783 4.867 6.227 1.00 93.50 91 PRO A CA 1
ATOM 714 C C . PRO A 1 91 ? -14.869 6.074 5.977 1.00 93.50 91 PRO A C 1
ATOM 716 O O . PRO A 1 91 ? -14.709 6.480 4.833 1.00 93.50 91 PRO A O 1
ATOM 719 N N . ALA A 1 92 ? -14.244 6.605 7.033 1.00 89.88 92 ALA A N 1
ATOM 720 C CA . ALA A 1 92 ? -13.361 7.764 6.963 1.00 89.88 92 ALA A CA 1
ATOM 721 C C . ALA A 1 92 ? -12.058 7.531 6.174 1.00 89.88 92 ALA A C 1
ATOM 723 O O . ALA A 1 92 ? -11.533 8.491 5.627 1.00 89.88 92 ALA A O 1
ATOM 724 N N . ILE A 1 93 ? -11.542 6.294 6.115 1.00 94.06 93 ILE A N 1
ATOM 725 C CA . ILE A 1 93 ? -10.264 5.964 5.446 1.00 94.06 93 ILE A CA 1
ATOM 726 C C . ILE A 1 93 ? -10.421 4.954 4.300 1.00 94.06 93 ILE A C 1
ATOM 728 O O . ILE A 1 93 ? -9.501 4.722 3.516 1.00 94.06 93 ILE A O 1
ATOM 732 N N . ARG A 1 94 ? -11.597 4.329 4.173 1.00 94.69 94 ARG A N 1
ATOM 733 C CA . ARG A 1 94 ? -11.880 3.339 3.127 1.00 94.69 94 ARG A CA 1
ATOM 734 C C . ARG A 1 94 ? -11.622 3.853 1.701 1.00 94.69 94 ARG A C 1
ATOM 736 O O . ARG A 1 94 ? -11.076 3.072 0.919 1.00 94.69 94 ARG A O 1
ATOM 743 N N . PRO A 1 95 ? -11.962 5.104 1.321 1.00 95.56 95 PRO A N 1
ATOM 744 C CA . PRO A 1 95 ? -11.663 5.605 -0.022 1.00 95.56 95 PRO A CA 1
ATOM 745 C C . PRO A 1 95 ? -10.159 5.630 -0.324 1.00 95.56 95 PRO A C 1
ATOM 747 O O . PRO A 1 95 ? -9.740 5.267 -1.421 1.00 95.56 95 PRO A O 1
ATOM 750 N N . GLU A 1 96 ? -9.339 6.029 0.642 1.00 93.81 96 GLU A N 1
ATOM 751 C CA . GLU A 1 96 ? -7.883 6.105 0.538 1.00 93.81 96 GLU A CA 1
ATOM 752 C C . GLU A 1 96 ? -7.270 4.705 0.494 1.00 93.81 96 GLU A C 1
ATOM 754 O O . GLU A 1 96 ? -6.484 4.424 -0.410 1.00 93.81 96 GLU A O 1
ATOM 759 N N . ALA A 1 97 ? -7.714 3.795 1.367 1.00 94.62 97 ALA A N 1
ATOM 760 C CA . ALA A 1 97 ? -7.307 2.391 1.326 1.00 94.62 97 ALA A CA 1
ATOM 761 C C . ALA A 1 97 ? -7.658 1.736 -0.025 1.00 94.62 97 ALA A C 1
ATOM 763 O O . ALA A 1 97 ? -6.848 1.009 -0.594 1.00 94.62 97 ALA A O 1
ATOM 764 N N . THR A 1 98 ? -8.836 2.038 -0.581 1.00 97.06 98 THR A N 1
ATOM 765 C CA . THR A 1 98 ? -9.259 1.519 -1.896 1.00 97.06 98 THR A CA 1
ATOM 766 C C . THR A 1 98 ? -8.374 2.065 -3.013 1.00 97.06 98 THR A C 1
ATOM 768 O O . THR A 1 98 ? -7.940 1.314 -3.878 1.00 97.06 98 THR A O 1
ATOM 771 N N . ARG A 1 99 ? -8.050 3.366 -2.994 1.00 95.19 99 ARG A N 1
ATOM 772 C CA . ARG A 1 99 ? -7.121 3.950 -3.976 1.00 95.19 99 ARG A CA 1
ATOM 773 C C . ARG A 1 99 ? -5.737 3.326 -3.886 1.00 95.19 99 ARG A C 1
ATOM 775 O O . ARG A 1 99 ? -5.093 3.159 -4.917 1.00 95.19 99 ARG A O 1
ATOM 782 N N . PHE A 1 100 ? -5.288 3.005 -2.677 1.00 93.81 100 PHE A N 1
ATOM 783 C CA . PHE A 1 100 ? -4.030 2.308 -2.489 1.00 93.81 100 PHE A CA 1
ATOM 784 C C . PHE A 1 100 ? -4.074 0.902 -3.108 1.00 93.81 100 PHE A C 1
ATOM 786 O O . PHE A 1 100 ? -3.192 0.573 -3.900 1.00 93.81 100 PHE A O 1
ATOM 793 N N . LEU A 1 101 ? -5.136 0.128 -2.860 1.00 95.44 101 LEU A N 1
ATOM 794 C CA . LEU A 1 101 ? -5.339 -1.174 -3.505 1.00 95.44 101 LEU A CA 1
ATOM 795 C C . LEU A 1 101 ? -5.299 -1.066 -5.035 1.00 95.44 101 LEU A C 1
ATOM 797 O O . LEU A 1 101 ? -4.501 -1.738 -5.681 1.00 95.44 101 LEU A O 1
ATOM 801 N N . THR A 1 102 ? -6.082 -0.150 -5.609 1.00 95.44 102 THR A N 1
ATOM 802 C CA . THR A 1 102 ? -6.114 0.071 -7.062 1.00 95.44 102 THR A CA 1
ATOM 803 C C . THR A 1 102 ? -4.746 0.461 -7.623 1.00 95.44 102 THR A C 1
ATOM 805 O O . THR A 1 102 ? -4.407 0.093 -8.746 1.00 95.44 102 THR A O 1
ATOM 808 N N . ALA A 1 103 ? -3.935 1.202 -6.865 1.00 92.38 103 ALA A N 1
ATOM 809 C CA . ALA A 1 103 ? -2.583 1.544 -7.289 1.00 92.38 103 ALA A CA 1
ATOM 810 C C . ALA A 1 103 ? -1.651 0.321 -7.319 1.00 92.38 103 ALA A C 1
ATOM 812 O O . ALA A 1 103 ? -0.834 0.220 -8.233 1.00 92.38 103 ALA A O 1
ATOM 813 N N . LEU A 1 104 ? -1.785 -0.610 -6.368 1.00 92.50 104 LEU A N 1
ATOM 814 C CA . LEU A 1 104 ? -1.037 -1.873 -6.374 1.00 92.50 104 LEU A CA 1
ATOM 815 C C . LEU A 1 104 ? -1.462 -2.783 -7.530 1.00 92.50 104 LEU A C 1
ATOM 817 O O . LEU A 1 104 ? -0.601 -3.338 -8.209 1.00 92.50 104 LEU A O 1
ATOM 821 N N . GLU A 1 105 ? -2.762 -2.887 -7.802 1.00 95.44 105 GLU A N 1
ATOM 822 C CA . GLU A 1 105 ? -3.285 -3.638 -8.951 1.00 95.44 105 GLU A CA 1
ATOM 823 C C . GLU A 1 105 ? -2.763 -3.058 -10.271 1.00 95.44 105 GLU A C 1
ATOM 825 O O . GLU A 1 105 ? -2.213 -3.780 -11.099 1.00 95.44 105 GLU A O 1
ATOM 830 N N . ALA A 1 106 ? -2.824 -1.732 -10.432 1.00 93.81 106 ALA A N 1
ATOM 831 C CA . ALA A 1 106 ? -2.267 -1.061 -11.604 1.00 93.81 106 ALA A CA 1
ATOM 832 C C . ALA A 1 106 ? -0.748 -1.265 -11.727 1.00 93.81 106 ALA A C 1
ATOM 834 O O . ALA A 1 106 ? -0.230 -1.365 -12.838 1.00 93.81 106 ALA A O 1
ATOM 835 N N . PHE A 1 107 ? -0.026 -1.319 -10.603 1.00 91.88 107 PHE A N 1
ATOM 836 C CA . PHE A 1 107 ? 1.409 -1.594 -10.590 1.00 91.88 107 PHE A CA 1
ATOM 837 C C . PHE A 1 107 ? 1.726 -3.031 -11.020 1.00 91.88 107 PHE A C 1
ATOM 839 O O . PHE A 1 107 ? 2.676 -3.232 -11.779 1.00 91.88 107 PHE A O 1
ATOM 846 N N . ARG A 1 108 ? 0.934 -4.013 -10.568 1.00 93.88 108 ARG A N 1
ATOM 847 C CA . ARG A 1 108 ? 1.033 -5.420 -10.989 1.00 93.88 108 ARG A CA 1
ATOM 848 C C . ARG A 1 108 ? 0.784 -5.568 -12.490 1.00 93.88 108 ARG A C 1
ATOM 850 O O . ARG A 1 108 ? 1.546 -6.252 -13.165 1.00 93.88 108 ARG A O 1
ATOM 857 N N . ASP A 1 109 ? -0.242 -4.894 -13.003 1.00 94.88 109 ASP A N 1
ATOM 858 C CA . ASP A 1 109 ? -0.707 -5.042 -14.388 1.00 94.88 109 ASP A CA 1
ATOM 859 C C . ASP A 1 109 ? 0.053 -4.140 -15.384 1.00 94.88 109 ASP A C 1
ATOM 861 O O . ASP A 1 109 ? -0.232 -4.127 -16.585 1.00 94.88 109 ASP A O 1
ATOM 865 N N . ALA A 1 110 ? 1.027 -3.361 -14.907 1.00 93.25 110 ALA A N 1
ATOM 866 C CA . ALA A 1 110 ? 1.792 -2.443 -15.736 1.00 93.25 110 ALA A CA 1
ATOM 867 C C . ALA A 1 110 ? 2.667 -3.193 -16.768 1.00 93.25 110 ALA A C 1
ATOM 869 O O . ALA A 1 110 ? 3.422 -4.097 -16.406 1.00 93.25 110 ALA A O 1
ATOM 870 N N . PRO A 1 111 ? 2.648 -2.778 -18.050 1.00 92.31 111 PRO A N 1
ATOM 871 C CA . PRO A 1 111 ? 3.301 -3.509 -19.139 1.00 92.31 111 PRO A CA 1
ATOM 872 C C . PRO A 1 111 ? 4.832 -3.403 -19.132 1.00 92.31 111 PRO A C 1
ATOM 874 O O . PRO A 1 111 ? 5.512 -4.221 -19.746 1.00 92.31 111 PRO A O 1
ATOM 877 N N . ASP A 1 112 ? 5.387 -2.382 -18.476 1.00 90.50 112 ASP A N 1
ATOM 878 C CA . ASP A 1 112 ? 6.822 -2.121 -18.439 1.00 90.50 112 ASP A CA 1
ATOM 879 C C . ASP A 1 112 ? 7.252 -1.352 -17.176 1.00 90.50 112 ASP A C 1
ATOM 881 O O . ASP A 1 112 ? 6.441 -0.822 -16.407 1.00 90.50 112 ASP A O 1
ATOM 885 N N . ASP A 1 113 ? 8.567 -1.292 -16.951 1.00 87.00 113 ASP A N 1
ATOM 886 C CA . ASP A 1 113 ? 9.172 -0.587 -15.814 1.00 87.00 113 ASP A CA 1
ATOM 887 C C . ASP A 1 113 ? 8.905 0.923 -15.842 1.00 87.00 113 ASP A C 1
ATOM 889 O O . ASP A 1 113 ? 8.784 1.557 -14.794 1.00 87.00 113 ASP A O 1
ATOM 893 N N . ALA A 1 114 ? 8.797 1.518 -17.032 1.00 89.06 114 ALA A N 1
ATOM 894 C CA . ALA A 1 114 ? 8.555 2.951 -17.174 1.00 89.06 114 ALA A CA 1
ATOM 895 C C . ALA A 1 114 ? 7.144 3.328 -16.697 1.00 89.06 114 ALA A C 1
ATOM 897 O O . ALA A 1 114 ? 6.952 4.360 -16.049 1.00 89.06 114 ALA A O 1
ATOM 898 N N . THR A 1 115 ? 6.164 2.478 -16.985 1.00 88.62 115 THR A N 1
ATOM 899 C CA . THR A 1 115 ? 4.784 2.613 -16.524 1.00 88.62 115 THR A CA 1
ATOM 900 C C . THR A 1 115 ? 4.709 2.389 -15.021 1.00 88.62 115 THR A C 1
ATOM 902 O O . THR A 1 115 ? 4.110 3.207 -14.324 1.00 88.62 115 THR A O 1
ATOM 905 N N . ARG A 1 116 ? 5.404 1.369 -14.500 1.00 86.75 116 ARG A N 1
ATOM 906 C CA . ARG A 1 116 ? 5.536 1.138 -13.052 1.00 86.75 116 ARG A CA 1
ATOM 907 C C . ARG A 1 116 ? 6.105 2.351 -12.314 1.00 86.75 116 ARG A C 1
ATOM 909 O O . ARG A 1 116 ? 5.502 2.798 -11.340 1.00 86.75 116 ARG A O 1
ATOM 916 N N . ALA A 1 117 ? 7.191 2.939 -12.813 1.00 86.00 117 ALA A N 1
ATOM 917 C CA . ALA A 1 117 ? 7.793 4.135 -12.220 1.00 86.00 117 ALA A CA 1
ATOM 918 C C . ALA A 1 117 ? 6.822 5.332 -12.208 1.00 86.00 117 ALA A C 1
ATOM 920 O O . ALA A 1 117 ? 6.669 6.013 -11.196 1.00 86.00 117 ALA A O 1
ATOM 921 N N . ARG A 1 118 ? 6.085 5.558 -13.304 1.00 87.50 118 ARG A N 1
ATOM 922 C CA . ARG A 1 118 ? 5.069 6.627 -13.369 1.00 87.50 118 ARG A CA 1
ATOM 923 C C . ARG A 1 118 ? 3.929 6.423 -12.370 1.00 87.50 118 ARG A C 1
ATOM 925 O O . ARG A 1 118 ? 3.437 7.403 -11.814 1.00 87.50 118 ARG A O 1
ATOM 932 N N . LEU A 1 119 ? 3.502 5.179 -12.156 1.00 85.88 119 LEU A N 1
ATOM 933 C CA . LEU A 1 119 ? 2.451 4.846 -11.191 1.00 85.88 119 LEU A CA 1
ATOM 934 C C . LEU A 1 119 ? 2.912 5.065 -9.745 1.00 85.88 119 LEU A C 1
ATOM 936 O O . LEU A 1 119 ? 2.137 5.584 -8.939 1.00 85.88 119 LEU A O 1
ATOM 940 N N . GLN A 1 120 ? 4.169 4.734 -9.435 1.00 80.56 120 GLN A N 1
ATOM 941 C CA . GLN A 1 120 ? 4.785 5.008 -8.129 1.00 80.56 120 GLN A CA 1
ATOM 942 C C . GLN A 1 120 ? 4.862 6.512 -7.839 1.00 80.56 120 GLN A C 1
ATOM 944 O O . GLN A 1 120 ? 4.582 6.954 -6.724 1.00 80.56 120 GLN A O 1
ATOM 949 N N . ASP A 1 121 ? 5.190 7.317 -8.850 1.00 80.44 121 ASP A N 1
ATOM 950 C CA . ASP A 1 121 ? 5.324 8.766 -8.699 1.00 80.44 121 ASP A CA 1
ATOM 951 C C . ASP A 1 121 ? 4.009 9.545 -8.784 1.00 80.44 121 ASP A C 1
ATOM 953 O O . ASP A 1 121 ? 3.994 10.758 -8.547 1.00 80.44 121 ASP A O 1
ATOM 957 N N . ALA A 1 122 ? 2.893 8.870 -9.064 1.00 81.94 122 ALA A N 1
ATOM 958 C CA . ALA A 1 122 ? 1.596 9.513 -9.163 1.00 81.94 122 ALA A CA 1
ATOM 959 C C . ALA A 1 122 ? 1.210 10.175 -7.818 1.00 81.94 122 ALA A C 1
ATOM 961 O O . ALA A 1 122 ? 1.071 9.485 -6.802 1.00 81.94 122 ALA A O 1
ATOM 962 N N . PRO A 1 123 ? 0.935 11.499 -7.783 1.00 86.31 123 PRO A N 1
ATOM 963 C CA . PRO A 1 123 ? 0.627 12.213 -6.537 1.00 86.31 123 PRO A CA 1
ATOM 964 C C . PRO A 1 123 ? -0.574 11.642 -5.776 1.00 86.31 123 PRO A C 1
ATOM 966 O O . PRO A 1 123 ? -0.644 11.713 -4.552 1.00 86.31 123 PRO A O 1
ATOM 969 N N . ARG A 1 124 ? -1.534 11.062 -6.505 1.00 81.25 124 ARG A N 1
ATOM 970 C CA . ARG A 1 124 ? -2.719 10.430 -5.915 1.00 81.25 124 ARG A CA 1
ATOM 971 C C . ARG A 1 124 ? -2.378 9.143 -5.165 1.00 81.25 124 ARG A C 1
ATOM 973 O O . ARG A 1 124 ? -2.972 8.921 -4.116 1.00 81.25 124 ARG A O 1
ATOM 980 N N . THR A 1 125 ? -1.442 8.347 -5.684 1.00 81.00 125 THR A N 1
ATOM 981 C CA . THR A 1 125 ? -0.956 7.116 -5.044 1.00 81.00 125 THR A CA 1
ATOM 982 C C . THR A 1 125 ? -0.221 7.455 -3.757 1.00 81.00 125 THR A C 1
ATOM 984 O O . THR A 1 125 ? -0.598 6.956 -2.702 1.00 81.00 125 THR A O 1
ATOM 987 N N . LYS A 1 126 ? 0.740 8.389 -3.823 1.00 85.56 126 LYS A N 1
ATOM 988 C CA . LYS A 1 126 ? 1.496 8.859 -2.649 1.00 85.56 126 LYS A CA 1
ATOM 989 C C . LYS A 1 126 ? 0.565 9.364 -1.551 1.00 85.56 126 LYS A C 1
ATOM 991 O O . LYS A 1 126 ? 0.602 8.861 -0.438 1.00 85.56 126 LYS A O 1
ATOM 996 N N . ARG A 1 127 ? -0.379 10.242 -1.904 1.00 87.44 127 ARG A N 1
ATOM 997 C CA . ARG A 1 127 ? -1.368 10.751 -0.946 1.00 87.44 127 ARG A CA 1
ATOM 998 C C . ARG A 1 127 ? -2.220 9.641 -0.326 1.00 87.44 127 ARG A C 1
ATOM 1000 O O . ARG A 1 127 ? -2.499 9.703 0.859 1.00 87.44 127 ARG A O 1
ATOM 1007 N N . ALA A 1 128 ? -2.671 8.656 -1.105 1.00 86.88 128 ALA A N 1
ATOM 1008 C CA . ALA A 1 128 ? -3.472 7.557 -0.565 1.00 86.88 128 ALA A CA 1
ATOM 1009 C C . ALA A 1 128 ? -2.679 6.723 0.455 1.00 86.88 128 ALA A C 1
ATOM 1011 O O . ALA A 1 128 ? -3.200 6.421 1.525 1.00 86.88 128 ALA A O 1
ATOM 1012 N N . ILE A 1 129 ? -1.419 6.413 0.142 1.00 87.44 129 ILE A N 1
ATOM 1013 C CA . ILE A 1 129 ? -0.508 5.703 1.046 1.00 87.44 129 ILE A CA 1
ATOM 1014 C C . ILE A 1 129 ? -0.260 6.531 2.314 1.00 87.44 129 ILE A C 1
ATOM 1016 O O . ILE A 1 129 ? -0.424 6.017 3.416 1.00 87.44 129 ILE A O 1
ATOM 1020 N N . ASP A 1 130 ? 0.052 7.822 2.174 1.00 88.12 130 ASP A N 1
ATOM 1021 C CA . ASP A 1 130 ? 0.323 8.718 3.305 1.00 88.12 130 ASP A CA 1
ATOM 1022 C C . ASP A 1 130 ? -0.878 8.838 4.252 1.00 88.12 130 ASP A C 1
ATOM 1024 O O . ASP A 1 130 ? -0.718 8.814 5.471 1.00 88.12 130 ASP A O 1
ATOM 1028 N N . GLU A 1 131 ? -2.089 8.943 3.704 1.00 88.69 131 GLU A N 1
ATOM 1029 C CA . GLU A 1 131 ? -3.329 9.006 4.480 1.00 88.69 131 GLU A CA 1
ATOM 1030 C C . GLU A 1 131 ? -3.577 7.717 5.271 1.00 88.69 131 GLU A C 1
ATOM 1032 O O . GLU A 1 131 ? -3.861 7.773 6.470 1.00 88.69 131 GLU A O 1
ATOM 1037 N N . VAL A 1 132 ? -3.424 6.554 4.627 1.00 88.38 132 VAL A N 1
ATOM 1038 C CA . VAL A 1 132 ? -3.573 5.242 5.279 1.00 88.38 132 VAL A CA 1
ATOM 1039 C C . VAL A 1 132 ? -2.525 5.067 6.377 1.00 88.38 132 VAL A C 1
ATOM 1041 O O . VAL A 1 132 ? -2.877 4.716 7.504 1.00 88.38 132 VAL A O 1
ATOM 1044 N N . ASN A 1 133 ? -1.264 5.388 6.084 1.00 87.00 133 ASN A N 1
ATOM 1045 C CA . ASN A 1 133 ? -0.165 5.306 7.042 1.00 87.00 133 ASN A CA 1
ATOM 1046 C C . ASN A 1 133 ? -0.380 6.252 8.220 1.00 87.00 133 ASN A C 1
ATOM 1048 O O . ASN A 1 133 ? -0.148 5.877 9.368 1.00 87.00 133 ASN A O 1
ATOM 1052 N N . ARG A 1 134 ? -0.843 7.480 7.971 1.00 87.50 134 ARG A N 1
ATOM 1053 C CA . ARG A 1 134 ? -1.164 8.438 9.031 1.00 87.50 134 ARG A CA 1
ATOM 1054 C C . ARG A 1 134 ? -2.291 7.921 9.917 1.00 87.50 134 ARG A C 1
ATOM 1056 O O . ARG A 1 134 ? -2.155 7.971 11.137 1.00 87.50 134 ARG A O 1
ATOM 1063 N N . TYR A 1 135 ? -3.366 7.407 9.320 1.00 86.88 135 TYR A N 1
ATOM 1064 C CA . TYR A 1 135 ? -4.498 6.856 10.062 1.00 86.88 135 TYR A CA 1
ATOM 1065 C C . TYR A 1 135 ? -4.087 5.650 10.917 1.00 86.88 135 TYR A C 1
ATOM 1067 O O . TYR A 1 135 ? -4.455 5.570 12.087 1.00 86.88 135 TYR A O 1
ATOM 1075 N N . TRP A 1 136 ? -3.270 4.749 10.366 1.00 87.12 136 TRP A N 1
ATOM 1076 C CA . TRP A 1 136 ? -2.700 3.620 11.102 1.00 87.12 136 TRP A CA 1
ATOM 1077 C C . TRP A 1 136 ? -1.807 4.082 12.264 1.00 87.12 136 TRP A C 1
ATOM 1079 O O . TRP A 1 136 ? -2.075 3.723 13.409 1.00 87.12 136 TRP A O 1
ATOM 1089 N N . ASN A 1 137 ? -0.821 4.947 12.008 1.00 83.06 137 ASN A N 1
ATOM 1090 C CA . ASN A 1 137 ? 0.103 5.445 13.036 1.00 83.06 137 ASN A CA 1
ATOM 1091 C C . ASN A 1 137 ? -0.614 6.164 14.190 1.00 83.06 137 ASN A C 1
ATOM 1093 O O . ASN A 1 137 ? -0.204 6.056 15.344 1.00 83.06 137 ASN A O 1
ATOM 1097 N N . GLN A 1 138 ? -1.682 6.905 13.889 1.00 84.50 138 GLN A N 1
ATOM 1098 C CA . GLN A 1 138 ? -2.452 7.640 14.896 1.00 84.50 138 GLN A CA 1
ATOM 1099 C C . GLN A 1 138 ? -3.457 6.750 15.634 1.00 84.50 138 GLN A C 1
ATOM 1101 O O . GLN A 1 138 ? -3.676 6.936 16.828 1.00 84.50 138 GLN A O 1
ATOM 1106 N N . GLY A 1 139 ? -4.084 5.806 14.929 1.00 79.81 139 GLY A N 1
ATOM 1107 C CA . GLY A 1 139 ? -5.225 5.049 15.439 1.00 79.81 139 GLY A CA 1
ATOM 1108 C C . GLY A 1 139 ? -4.893 3.664 15.993 1.00 79.81 139 GLY A C 1
ATOM 1109 O O . GLY A 1 139 ? -5.701 3.124 16.749 1.00 79.81 139 GLY A O 1
ATOM 1110 N N . CYS A 1 140 ? -3.742 3.082 15.638 1.00 80.94 140 CYS A N 1
ATOM 1111 C CA . CYS A 1 140 ? -3.381 1.705 15.998 1.00 80.94 140 CYS A CA 1
ATOM 1112 C C . CYS A 1 140 ? -2.350 1.581 17.130 1.00 80.94 140 CYS A C 1
ATOM 1114 O O . CYS A 1 140 ? -2.172 0.482 17.652 1.00 80.94 140 CYS A O 1
ATOM 1116 N N . GLY A 1 141 ? -1.756 2.691 17.591 1.00 64.12 141 GLY A N 1
ATOM 1117 C CA . GLY A 1 141 ? -0.730 2.715 18.649 1.00 64.12 141 GLY A CA 1
ATOM 1118 C C . GLY A 1 141 ? -1.174 2.229 20.041 1.00 64.12 141 GLY A C 1
ATOM 1119 O O . GLY A 1 141 ? -0.350 2.134 20.948 1.00 64.12 141 GLY A O 1
ATOM 1120 N N . VAL A 1 142 ? -2.458 1.903 20.224 1.00 52.44 142 VAL A N 1
ATOM 1121 C CA . VAL A 1 142 ? -3.006 1.325 21.465 1.00 52.44 142 VAL A CA 1
ATOM 1122 C C . VAL A 1 142 ? -2.882 -0.208 21.480 1.00 52.44 142 VAL A C 1
ATOM 1124 O O . VAL A 1 142 ? -2.714 -0.797 22.543 1.00 52.44 142 VAL A O 1
ATOM 1127 N N . PHE A 1 143 ? -2.899 -0.873 20.319 1.00 50.47 143 PHE A N 1
ATOM 1128 C CA . PHE A 1 143 ? -2.970 -2.340 20.252 1.00 50.47 143 PHE A CA 1
ATOM 1129 C C . PHE A 1 143 ? -1.614 -3.052 20.333 1.00 50.47 143 PHE A C 1
ATOM 1131 O O . PHE A 1 143 ? -1.589 -4.254 20.587 1.00 50.47 143 PHE A O 1
ATOM 1138 N N . ASP A 1 144 ? -0.503 -2.325 20.204 1.00 45.31 144 ASP A N 1
ATOM 1139 C CA . ASP A 1 144 ? 0.843 -2.887 20.383 1.00 45.31 144 ASP A CA 1
ATOM 1140 C C . ASP A 1 144 ? 1.260 -3.007 21.864 1.00 45.31 144 ASP A C 1
ATOM 1142 O O . ASP A 1 144 ? 2.317 -3.560 22.155 1.00 45.31 144 ASP A O 1
ATOM 1146 N N . ARG A 1 145 ? 0.442 -2.531 22.823 1.00 43.94 145 ARG A N 1
ATOM 1147 C CA . ARG A 1 145 ? 0.727 -2.656 24.271 1.00 43.94 145 ARG A CA 1
ATOM 1148 C C . ARG A 1 145 ? -0.027 -3.777 24.991 1.00 43.94 145 ARG A C 1
ATOM 1150 O O . ARG A 1 145 ? 0.326 -4.081 26.123 1.00 43.94 145 ARG A O 1
ATOM 1157 N N . GLU A 1 146 ? -1.032 -4.395 24.369 1.00 37.28 146 GLU A N 1
ATOM 1158 C CA . GLU A 1 146 ? -1.897 -5.393 25.031 1.00 37.28 146 GLU A CA 1
ATOM 1159 C C . GLU A 1 146 ? -1.841 -6.798 24.395 1.00 37.28 146 GLU A C 1
ATOM 1161 O O . GLU A 1 146 ? -2.722 -7.619 24.644 1.00 37.28 146 GLU A O 1
ATOM 1166 N N . GLY A 1 147 ? -0.843 -7.101 23.553 1.00 39.69 147 GLY A N 1
ATOM 1167 C CA . GLY A 1 147 ? -0.900 -8.294 22.693 1.00 39.69 147 GLY A CA 1
ATOM 1168 C C . GLY A 1 147 ? 0.384 -9.072 22.409 1.00 39.69 147 GLY A C 1
ATOM 1169 O O . GLY A 1 147 ? 0.312 -9.988 21.589 1.00 39.69 147 GLY A O 1
ATOM 1170 N N . LEU A 1 148 ? 1.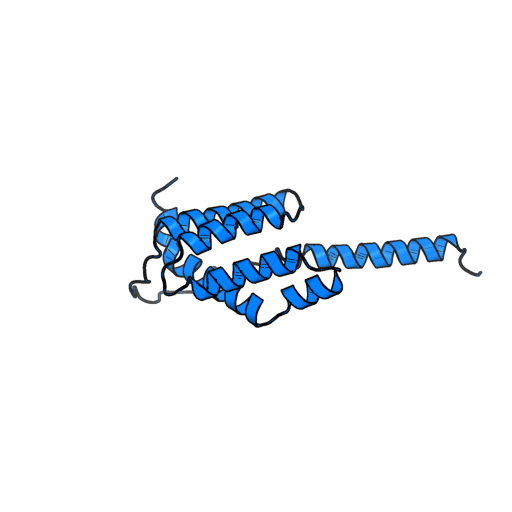512 -8.756 23.054 1.00 35.31 148 LEU A N 1
ATOM 1171 C CA . LEU A 1 148 ? 2.711 -9.606 23.107 1.00 35.31 148 LEU A CA 1
ATOM 1172 C C . LEU A 1 148 ? 3.316 -9.578 24.511 1.00 35.31 148 LEU A C 1
ATOM 1174 O O . LEU A 1 148 ? 3.554 -8.459 25.014 1.00 35.31 148 LEU A O 1
#

Sequence (148 aa):
MLPGPDDVAERDSRRRARRWTWALAGFAVVVIGALSWYGRQSEAEAPTAPKAFCVAANAYERELERQGQRYEVDVDRQIVRVEAMVATAPPAIRPEATRFLTALEAFRDAPDDATRARLQDAPRTKRAIDEVNRYWNQGCGVFDREGL

Foldseek 3Di:
DDDDPVVVVVVVVVVVVVVVVVVLPLVDDDPPDDPPDDPDDDPPPQAAWPPQLLVLVVLLVVVVVVCVVVSHDDLVSNLVSLVSNLVRGDPVLNVLSVLLSVLSVQLVVPPDPVSNVCSSPPPSNVVSVVSSVVSNVRRVVVPVVPDD